Protein AF-A0A081HUF5-F1 (afdb_monomer)

Nearest PDB structures (foldseek):
  6eyd-assembly1_F  TM=4.296E-01  e=5.420E+00  Mycolicibacterium smegmatis MC2 155

Mean predicted aligned error: 5.86 Å

pLDDT: mean 89.6, std 13.45, range [36.69, 98.56]

Foldseek 3Di:
DDDPQDPVNDDDDDDPPVVVVVLVVVQVVCCVVVVDHDDSVNSVVVVVVVVQQVCCVPPVVVDHDDDDPDDDDDDDD

Sequence (77 aa):
MDNPTKPSDLSKLNIPTELHQRARAAVRIVERVTGRRYTIAQFTREAFVAQLRVIEHDYNDGREILPDPQPLEPGRR

Radius of gyration: 15.68 Å; Cα contacts (8 Å, |Δi|>4): 28; chains: 1; bounding box: 33×30×38 Å

Structure (mmCIF, N/CA/C/O backbone):
data_AF-A0A081HUF5-F1
#
_entry.id   AF-A0A081HUF5-F1
#
loop_
_atom_site.group_PDB
_atom_site.id
_atom_site.type_symbol
_atom_site.label_atom_id
_atom_site.label_alt_id
_atom_site.label_comp_id
_atom_site.label_asym_id
_atom_site.label_entity_id
_atom_site.label_seq_id
_atom_site.pdbx_PDB_ins_code
_atom_site.Cartn_x
_atom_site.Cartn_y
_atom_site.Cartn_z
_atom_site.occupancy
_atom_site.B_iso_or_equiv
_atom_site.auth_seq_id
_atom_site.auth_comp_id
_atom_site.auth_asym_id
_atom_site.auth_atom_id
_atom_site.pdbx_PDB_model_num
ATOM 1 N N . MET A 1 1 ? 17.417 2.174 19.443 1.00 36.69 1 MET A N 1
ATOM 2 C CA . MET A 1 1 ? 16.971 3.565 19.656 1.00 36.69 1 MET A CA 1
ATOM 3 C C . MET A 1 1 ? 16.199 3.958 18.407 1.00 36.69 1 MET A C 1
ATOM 5 O O . MET A 1 1 ? 16.834 4.275 17.411 1.00 36.69 1 MET A O 1
ATOM 9 N N . ASP A 1 2 ? 14.871 3.820 18.415 1.00 52.00 2 ASP A N 1
ATOM 10 C CA . ASP A 1 2 ? 14.029 4.268 17.299 1.00 52.00 2 ASP A CA 1
ATOM 11 C C . ASP A 1 2 ? 14.051 5.794 17.268 1.00 52.00 2 ASP A C 1
ATOM 13 O O . ASP A 1 2 ? 13.465 6.458 18.124 1.00 52.00 2 ASP A O 1
ATOM 17 N N . ASN A 1 3 ? 14.786 6.357 16.314 1.00 54.19 3 ASN A N 1
ATOM 18 C CA . ASN A 1 3 ? 14.728 7.786 16.061 1.00 54.19 3 ASN A CA 1
ATOM 19 C C . ASN A 1 3 ? 13.374 8.066 15.388 1.00 54.19 3 ASN A C 1
ATOM 21 O O . ASN A 1 3 ? 13.077 7.428 14.374 1.00 54.19 3 AS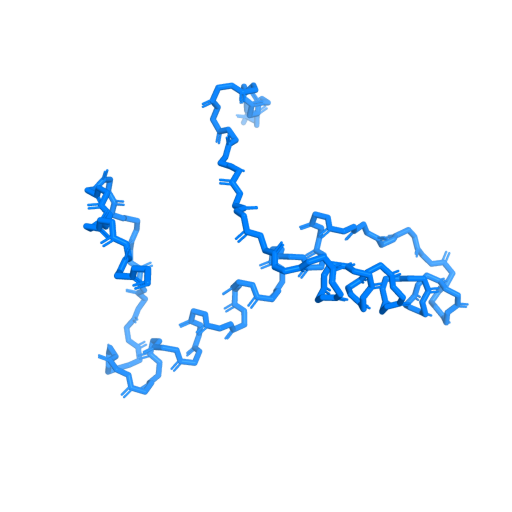N A O 1
ATOM 25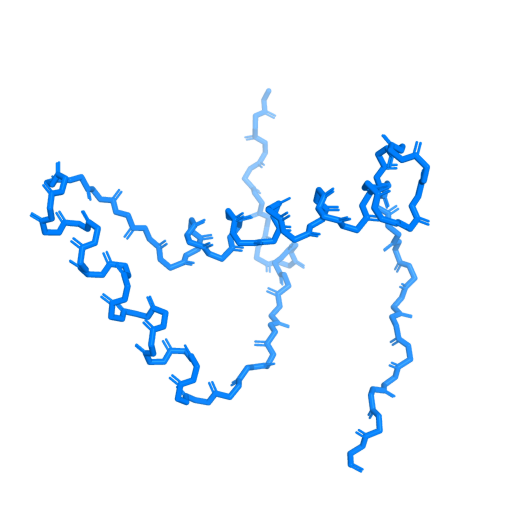 N N . PRO A 1 4 ? 12.535 8.973 15.915 1.00 58.88 4 PRO A N 1
ATOM 26 C CA . PRO A 1 4 ? 11.258 9.269 15.287 1.00 58.88 4 PRO A CA 1
ATOM 27 C C . PRO A 1 4 ? 11.509 9.815 13.879 1.00 58.88 4 PRO A C 1
ATOM 29 O O . PRO A 1 4 ? 12.266 10.771 13.705 1.00 58.88 4 PRO A O 1
ATOM 32 N N . THR A 1 5 ? 10.885 9.186 12.880 1.00 63.84 5 THR A N 1
ATOM 33 C CA . THR A 1 5 ? 10.916 9.611 11.475 1.00 63.84 5 THR A CA 1
ATOM 34 C C . THR A 1 5 ? 10.603 11.103 11.399 1.00 63.84 5 THR A C 1
ATOM 36 O O . THR A 1 5 ? 9.542 11.536 11.865 1.00 63.84 5 THR A O 1
ATOM 39 N N . LYS A 1 6 ? 11.522 11.913 10.860 1.00 70.94 6 LYS A N 1
ATOM 40 C CA . LYS A 1 6 ? 11.280 13.353 10.753 1.00 70.94 6 LYS A CA 1
ATOM 41 C C . LYS A 1 6 ? 10.190 13.582 9.703 1.00 70.94 6 LYS A C 1
ATOM 43 O O . LYS A 1 6 ? 10.085 12.808 8.755 1.00 70.94 6 LYS A O 1
ATOM 48 N N . PRO A 1 7 ? 9.392 14.659 9.798 1.00 62.16 7 PRO A N 1
ATOM 49 C CA . PRO A 1 7 ? 8.393 14.972 8.774 1.00 62.16 7 PRO A CA 1
ATOM 50 C C . PRO A 1 7 ? 8.979 15.099 7.356 1.00 62.16 7 PRO A C 1
ATOM 52 O O . PRO A 1 7 ? 8.267 14.861 6.386 1.00 62.16 7 PRO A O 1
ATOM 55 N N . SER A 1 8 ? 10.267 15.449 7.241 1.00 65.50 8 SER A N 1
ATOM 56 C CA . SER A 1 8 ? 11.041 15.476 5.991 1.00 65.50 8 SER A CA 1
ATOM 57 C C . SER A 1 8 ? 11.272 14.101 5.363 1.0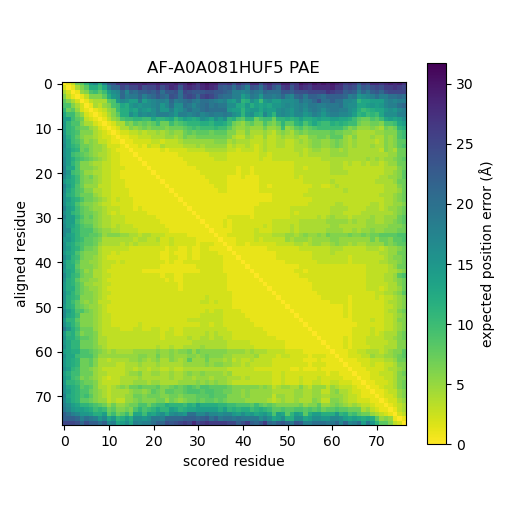0 65.50 8 SER A C 1
ATOM 59 O O . SER A 1 8 ? 11.551 14.024 4.173 1.00 65.50 8 SER A O 1
ATOM 61 N N . ASP A 1 9 ? 11.143 13.033 6.147 1.00 75.94 9 ASP A N 1
ATOM 62 C CA . ASP A 1 9 ? 11.434 11.657 5.740 1.00 75.94 9 ASP A CA 1
ATOM 63 C C . ASP A 1 9 ? 10.149 10.930 5.288 1.00 75.94 9 ASP A C 1
ATOM 65 O O . ASP A 1 9 ? 10.152 9.731 5.011 1.00 75.94 9 ASP A O 1
ATOM 69 N N . LEU A 1 10 ? 9.018 11.649 5.234 1.00 78.25 10 LEU A N 1
ATOM 70 C CA . LEU A 1 10 ? 7.725 11.130 4.801 1.00 78.25 10 LEU A CA 1
ATOM 71 C C . LEU A 1 10 ? 7.466 11.475 3.332 1.00 78.25 10 LEU A C 1
ATOM 73 O O . LEU A 1 10 ? 7.378 12.642 2.952 1.00 78.25 10 LEU A O 1
ATOM 77 N N . SER A 1 11 ? 7.251 10.445 2.516 1.00 78.62 11 SER A N 1
ATOM 78 C CA . SER A 1 11 ? 6.804 10.606 1.132 1.00 78.62 11 SER A CA 1
ATOM 79 C C . SER A 1 11 ? 5.292 10.859 1.054 1.00 78.62 11 SER A C 1
ATOM 81 O O . SER A 1 11 ? 4.509 10.331 1.850 1.00 78.62 11 SER A O 1
ATOM 83 N N . LYS A 1 12 ? 4.868 11.664 0.074 1.00 84.00 12 LYS A N 1
ATOM 84 C CA . LYS A 1 12 ? 3.457 11.882 -0.277 1.00 84.00 12 LYS A CA 1
ATOM 85 C C . LYS A 1 12 ? 3.208 11.334 -1.674 1.00 84.00 12 LYS A C 1
ATOM 87 O O . LYS A 1 12 ? 3.983 11.597 -2.587 1.00 84.00 12 LYS A O 1
ATOM 92 N N . LEU A 1 13 ? 2.095 10.629 -1.845 1.00 84.06 13 LEU A N 1
ATOM 93 C CA . LEU A 1 13 ? 1.687 10.066 -3.128 1.00 84.06 13 LEU A CA 1
ATOM 94 C C . LEU A 1 13 ? 0.336 10.636 -3.545 1.00 84.06 13 LEU A C 1
ATOM 96 O O . LEU A 1 13 ? -0.601 10.697 -2.747 1.00 84.06 13 LEU A O 1
ATOM 100 N N . ASN A 1 14 ? 0.239 11.030 -4.811 1.00 88.75 14 ASN A N 1
ATOM 101 C CA . ASN A 1 14 ? -1.030 11.406 -5.415 1.00 88.75 14 ASN A CA 1
ATOM 102 C C . ASN A 1 14 ? -1.776 10.134 -5.815 1.00 88.75 14 ASN A C 1
ATOM 104 O O . ASN A 1 14 ? -1.253 9.317 -6.567 1.00 88.75 14 ASN A O 1
ATOM 108 N N . ILE A 1 15 ? -3.004 9.983 -5.325 1.00 89.69 15 ILE A N 1
ATOM 109 C CA . ILE A 1 15 ? -3.889 8.869 -5.670 1.00 89.69 15 ILE A CA 1
ATOM 110 C C . ILE A 1 15 ? -5.260 9.410 -6.084 1.00 89.69 15 ILE A C 1
ATOM 112 O O . ILE A 1 15 ? -5.683 10.444 -5.552 1.00 89.69 15 ILE A O 1
ATOM 116 N N . PRO A 1 16 ? -5.985 8.728 -6.991 1.00 95.31 16 PRO A N 1
ATOM 117 C CA . PRO A 1 16 ? -7.345 9.115 -7.337 1.00 95.31 16 PRO A CA 1
ATOM 118 C C . PRO A 1 16 ? -8.233 9.226 -6.094 1.00 95.31 16 PRO A C 1
ATOM 120 O O . PRO A 1 16 ? -8.201 8.371 -5.202 1.00 95.31 16 PRO A O 1
ATOM 123 N N . THR A 1 17 ? -9.053 10.276 -6.038 1.00 95.81 17 THR A N 1
ATOM 124 C CA . THR A 1 17 ? -9.889 10.583 -4.868 1.00 95.81 17 THR A CA 1
ATOM 125 C C . THR A 1 17 ? -10.810 9.426 -4.489 1.00 95.81 17 THR A C 1
ATOM 127 O O . THR A 1 17 ? -10.946 9.117 -3.304 1.00 95.81 17 THR A O 1
ATOM 130 N N . GLU A 1 18 ? -11.408 8.762 -5.476 1.00 97.81 18 GLU A N 1
ATOM 131 C CA . GLU A 1 18 ? -12.287 7.616 -5.245 1.00 97.81 18 GLU A CA 1
ATOM 132 C C . GLU A 1 18 ? -11.529 6.431 -4.630 1.00 97.81 18 GLU A C 1
ATOM 134 O O . GLU A 1 18 ? -11.999 5.822 -3.669 1.00 97.81 18 GLU A O 1
ATOM 139 N N . LEU A 1 19 ? -10.315 6.140 -5.108 1.00 96.44 19 LEU A N 1
ATOM 140 C CA . LEU A 1 19 ? -9.497 5.065 -4.549 1.00 96.44 19 LEU A CA 1
ATOM 141 C C . LEU A 1 19 ? -9.150 5.346 -3.080 1.00 96.44 19 LEU A C 1
ATOM 143 O O . LEU A 1 19 ? -9.270 4.464 -2.230 1.00 96.44 19 LEU A O 1
ATOM 147 N N . HIS A 1 20 ? -8.823 6.597 -2.751 1.00 96.19 20 HIS A N 1
ATOM 148 C CA . HIS A 1 20 ? -8.610 7.007 -1.364 1.00 96.19 20 HIS A CA 1
ATOM 149 C C . HIS A 1 20 ? -9.886 6.859 -0.512 1.00 96.19 20 HIS A C 1
ATOM 151 O O . HIS A 1 20 ? -9.824 6.429 0.641 1.00 96.19 20 HIS A O 1
ATOM 157 N N . GLN A 1 21 ? -11.063 7.188 -1.055 1.00 98.19 21 GLN A N 1
ATOM 158 C CA . GLN A 1 21 ? -12.341 6.979 -0.363 1.00 98.19 21 GLN A CA 1
ATOM 159 C C . GLN A 1 21 ? -12.594 5.494 -0.075 1.00 98.19 21 GLN A C 1
ATOM 161 O O . GLN A 1 21 ? -12.964 5.153 1.051 1.00 98.19 21 GLN A O 1
ATOM 166 N N . ARG A 1 22 ? -12.332 4.611 -1.046 1.00 98.19 22 ARG A N 1
ATOM 167 C CA . ARG A 1 22 ? -12.439 3.154 -0.873 1.00 98.19 22 ARG A CA 1
ATOM 168 C C . ARG A 1 22 ? -11.466 2.638 0.190 1.00 98.19 22 ARG A C 1
ATOM 170 O O . ARG A 1 22 ? -11.877 1.868 1.053 1.00 98.19 22 ARG A O 1
ATOM 177 N N . ALA A 1 23 ? -10.227 3.131 0.212 1.00 97.25 23 ALA A N 1
ATOM 178 C CA . ALA A 1 23 ? -9.257 2.794 1.256 1.00 97.25 23 ALA A CA 1
ATOM 179 C C . ALA A 1 23 ? -9.750 3.198 2.661 1.00 97.25 23 ALA A C 1
ATOM 181 O O . ALA A 1 23 ? -9.668 2.411 3.604 1.00 97.25 23 ALA A O 1
ATOM 182 N N . ARG A 1 24 ? -10.359 4.386 2.812 1.00 98.06 24 ARG A N 1
ATOM 183 C CA . ARG A 1 24 ? -10.991 4.789 4.085 1.00 98.06 24 ARG A CA 1
ATOM 184 C C . ARG A 1 24 ? -12.145 3.871 4.485 1.00 98.06 24 ARG A C 1
ATOM 186 O O . ARG A 1 24 ? -12.300 3.581 5.670 1.00 98.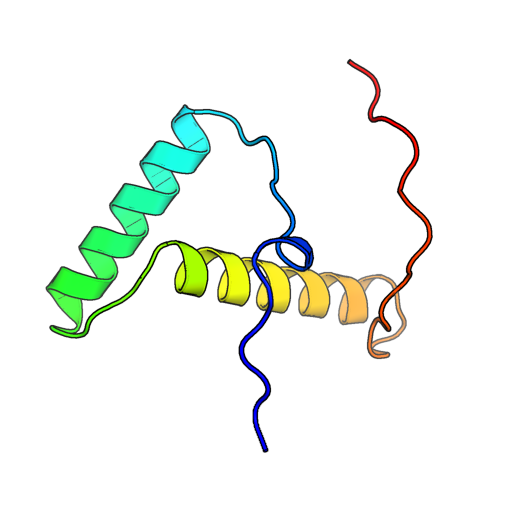06 24 ARG A O 1
ATOM 193 N N . ALA A 1 25 ? -12.962 3.436 3.527 1.00 98.56 25 ALA A N 1
ATOM 194 C CA . ALA A 1 25 ? -14.052 2.501 3.794 1.00 98.56 25 ALA A CA 1
ATOM 195 C C . ALA A 1 25 ? -13.519 1.143 4.280 1.00 98.56 25 ALA A C 1
ATOM 197 O O . ALA A 1 25 ? -14.003 0.639 5.291 1.00 98.56 25 ALA A O 1
ATOM 198 N N . ALA A 1 26 ? -12.483 0.606 3.628 1.00 98.31 26 ALA A N 1
ATOM 199 C CA . ALA A 1 26 ? -11.830 -0.639 4.029 1.00 98.31 26 ALA A CA 1
ATOM 200 C C . ALA A 1 26 ? -11.289 -0.564 5.465 1.00 98.31 26 ALA A C 1
ATOM 202 O O . ALA A 1 26 ? -11.581 -1.435 6.281 1.00 98.31 26 ALA A O 1
ATOM 203 N N . VAL A 1 27 ? -10.592 0.525 5.806 1.00 98.44 27 VAL A N 1
ATOM 204 C CA . VAL A 1 27 ? -10.083 0.748 7.165 1.00 98.44 27 VAL A CA 1
ATOM 205 C C . VAL A 1 27 ? -11.207 0.711 8.205 1.00 98.44 27 VAL A C 1
ATOM 207 O O . VAL A 1 27 ? -11.114 -0.025 9.185 1.00 98.44 27 VAL A O 1
ATOM 210 N N . ARG A 1 28 ? -12.308 1.435 7.963 1.00 98.56 28 ARG A N 1
ATOM 211 C CA . ARG A 1 28 ? -13.466 1.456 8.877 1.00 98.56 28 ARG A CA 1
ATOM 212 C C . ARG A 1 28 ? -14.101 0.078 9.062 1.00 98.56 28 ARG A C 1
ATOM 214 O O . ARG A 1 28 ? -14.605 -0.212 10.145 1.00 98.56 28 ARG A O 1
ATOM 221 N N . ILE A 1 29 ? -14.114 -0.753 8.018 1.00 98.50 29 ILE A N 1
ATOM 222 C CA . ILE A 1 29 ? -14.619 -2.129 8.103 1.00 98.50 29 ILE A CA 1
ATOM 223 C C . ILE A 1 29 ? -13.727 -2.954 9.036 1.00 98.50 29 ILE A C 1
ATOM 225 O O . ILE A 1 29 ? -14.248 -3.600 9.942 1.00 98.50 29 ILE A O 1
ATOM 229 N N . VAL A 1 30 ? -12.402 -2.889 8.870 1.00 98.00 30 VAL A N 1
ATOM 230 C CA . VAL A 1 30 ? -11.449 -3.623 9.720 1.00 98.00 30 VAL A CA 1
ATOM 231 C C . VAL A 1 30 ? -11.568 -3.199 11.183 1.00 98.00 30 VAL A C 1
ATOM 233 O O . VAL A 1 30 ? -11.671 -4.063 12.054 1.00 98.00 30 VAL A O 1
ATOM 236 N N . GLU A 1 31 ? -11.620 -1.894 11.466 1.00 98.06 31 GLU A N 1
ATOM 237 C CA . GLU A 1 31 ? -11.785 -1.401 12.841 1.00 98.06 31 GLU A CA 1
ATOM 238 C C . GLU A 1 31 ? -13.093 -1.901 13.465 1.00 98.06 31 GLU A C 1
ATOM 240 O O . GLU A 1 31 ? -13.099 -2.375 14.600 1.00 98.06 31 GLU A O 1
ATOM 245 N N . ARG A 1 32 ? -14.199 -1.869 12.709 1.00 98.25 32 ARG A N 1
ATOM 246 C CA . ARG A 1 32 ? -15.505 -2.356 13.177 1.00 98.25 32 ARG A CA 1
ATOM 247 C C . ARG A 1 32 ? -15.496 -3.851 13.486 1.00 98.25 32 ARG A C 1
ATOM 249 O O . ARG A 1 32 ? -16.083 -4.257 14.481 1.00 98.25 32 ARG A O 1
ATOM 256 N N . VAL A 1 33 ? -14.883 -4.661 12.625 1.00 98.38 33 VAL A N 1
ATOM 257 C CA . VAL A 1 33 ? -14.873 -6.127 12.765 1.00 98.38 33 VAL A CA 1
ATOM 258 C C . VAL A 1 33 ? -13.936 -6.574 13.884 1.00 98.38 33 VAL A C 1
ATOM 260 O O . VAL A 1 33 ? -14.254 -7.500 14.622 1.00 98.38 33 VAL A O 1
ATOM 263 N N . THR A 1 34 ? -12.778 -5.928 14.017 1.00 97.75 34 THR A N 1
ATOM 264 C CA . THR A 1 34 ? -11.726 -6.370 14.946 1.00 97.75 34 THR A CA 1
ATOM 265 C C . THR A 1 34 ? -11.777 -5.674 16.303 1.00 97.75 34 THR A C 1
ATOM 267 O O . THR A 1 34 ? -11.145 -6.144 17.249 1.00 97.75 34 THR A O 1
ATOM 270 N N . GLY A 1 35 ? -12.467 -4.534 16.403 1.00 97.75 35 GLY A N 1
ATOM 271 C CA . GLY A 1 35 ? -12.441 -3.660 17.577 1.00 97.75 35 GLY A CA 1
ATOM 272 C C . GLY A 1 35 ? -11.080 -2.999 17.827 1.00 97.75 35 GLY A C 1
ATOM 273 O O . GLY A 1 35 ? -10.883 -2.373 18.866 1.00 97.75 35 GLY A O 1
ATOM 274 N N . ARG A 1 36 ? -10.118 -3.146 16.908 1.00 96.81 36 ARG A N 1
ATOM 275 C CA . ARG A 1 36 ? -8.760 -2.613 17.042 1.00 96.81 36 ARG A CA 1
ATOM 276 C C . ARG A 1 36 ? -8.588 -1.392 16.161 1.00 96.81 36 ARG A C 1
ATOM 278 O O . ARG A 1 36 ? -9.112 -1.343 15.053 1.00 96.81 36 ARG A O 1
ATOM 285 N N . ARG A 1 37 ? -7.790 -0.436 16.641 1.00 96.00 37 ARG A N 1
ATOM 286 C CA . ARG A 1 37 ? -7.382 0.717 15.840 1.00 96.00 37 ARG A CA 1
ATOM 287 C C . ARG A 1 37 ? -6.593 0.234 14.625 1.00 96.00 37 ARG A C 1
ATOM 289 O O . ARG A 1 37 ? -5.584 -0.450 14.782 1.00 96.00 37 ARG A O 1
ATOM 296 N N . TYR A 1 38 ? -7.025 0.645 13.444 1.00 96.88 38 TYR A N 1
ATOM 297 C CA . TYR A 1 38 ? -6.385 0.342 12.172 1.00 96.88 38 TYR A CA 1
ATOM 298 C C . TYR A 1 38 ? -6.351 1.629 11.358 1.00 96.88 38 TYR A C 1
ATOM 300 O O . TYR A 1 38 ? -7.366 2.285 11.162 1.00 96.88 38 TYR A O 1
ATOM 308 N N . THR A 1 39 ? -5.164 2.068 10.950 1.00 96.31 39 THR A N 1
ATOM 309 C CA . THR A 1 39 ? -5.003 3.404 10.355 1.00 96.31 39 THR A CA 1
ATOM 310 C C . THR A 1 39 ? -4.836 3.327 8.847 1.00 96.31 39 THR A C 1
ATOM 312 O O . THR A 1 39 ? -4.338 2.337 8.319 1.00 96.31 39 THR A O 1
ATOM 315 N N . ILE A 1 40 ? -5.161 4.415 8.145 1.00 95.31 40 ILE A N 1
ATOM 316 C CA . ILE A 1 40 ? -4.887 4.518 6.704 1.00 95.31 40 ILE A CA 1
ATOM 317 C C . ILE A 1 40 ? -3.391 4.355 6.390 1.00 95.31 40 ILE A C 1
ATOM 319 O O . ILE A 1 40 ? -3.038 3.779 5.371 1.00 95.31 40 ILE A O 1
ATOM 323 N N . ALA A 1 41 ? -2.506 4.808 7.284 1.00 93.19 41 ALA A N 1
ATOM 324 C CA . ALA A 1 41 ? -1.066 4.627 7.134 1.00 93.19 41 ALA A CA 1
ATOM 325 C C . ALA A 1 41 ? -0.668 3.149 7.243 1.00 93.19 41 ALA A C 1
ATOM 327 O O . ALA A 1 41 ? 0.166 2.681 6.472 1.00 93.19 41 ALA A O 1
ATOM 328 N N . GLN A 1 42 ? -1.285 2.411 8.170 1.00 95.31 42 GLN A N 1
ATOM 329 C CA . GLN A 1 42 ? -1.074 0.974 8.307 1.00 95.31 42 GLN A CA 1
ATOM 330 C C . GLN A 1 42 ? -1.597 0.213 7.085 1.00 95.31 42 GLN A C 1
ATOM 332 O O . GLN A 1 42 ? -0.836 -0.552 6.502 1.00 95.31 42 GLN A O 1
ATOM 337 N N . PHE A 1 43 ? -2.827 0.498 6.646 1.00 96.00 43 PHE A N 1
ATOM 338 C CA . PHE A 1 43 ? -3.399 -0.057 5.416 1.00 96.00 43 PHE A CA 1
ATOM 339 C C . PHE A 1 43 ? -2.471 0.138 4.217 1.00 96.00 43 PHE A C 1
ATOM 341 O O . PHE A 1 43 ? -2.139 -0.813 3.517 1.00 96.00 43 PHE A O 1
ATOM 348 N N . THR A 1 44 ? -2.002 1.366 4.006 1.00 95.06 44 THR A N 1
ATOM 349 C CA . THR A 1 44 ? -1.137 1.691 2.873 1.00 95.06 44 THR A CA 1
ATOM 350 C C . THR A 1 44 ? 0.226 1.003 2.978 1.00 95.06 44 THR A C 1
ATOM 352 O O . THR A 1 44 ? 0.725 0.496 1.978 1.00 95.06 44 THR A O 1
ATOM 355 N N . ARG A 1 45 ? 0.822 0.924 4.177 1.00 94.06 45 ARG A N 1
ATOM 356 C CA . ARG A 1 45 ? 2.079 0.189 4.393 1.00 94.06 45 ARG A CA 1
ATOM 357 C C . ARG A 1 45 ? 1.920 -1.298 4.083 1.00 94.06 45 ARG A C 1
ATOM 359 O O . ARG A 1 45 ? 2.754 -1.857 3.382 1.00 94.06 45 ARG A O 1
ATOM 366 N N . GLU A 1 46 ? 0.863 -1.926 4.591 1.00 96.50 46 GLU A N 1
ATOM 367 C CA . GLU A 1 46 ? 0.575 -3.344 4.351 1.00 96.50 46 GLU A CA 1
ATOM 368 C C . GLU A 1 46 ? 0.312 -3.616 2.865 1.00 96.50 46 GLU A C 1
ATOM 370 O O . GLU A 1 46 ? 0.848 -4.578 2.321 1.00 96.50 46 GLU A O 1
ATOM 375 N N . ALA A 1 47 ? -0.431 -2.733 2.189 1.00 96.19 47 ALA A N 1
ATOM 376 C CA . ALA A 1 47 ? -0.668 -2.820 0.751 1.00 96.19 47 ALA A CA 1
ATOM 377 C C . ALA A 1 47 ? 0.634 -2.711 -0.062 1.00 96.19 47 ALA A C 1
ATOM 379 O O . ALA A 1 47 ? 0.835 -3.495 -0.988 1.00 96.19 47 ALA A O 1
ATOM 380 N N . PHE A 1 48 ? 1.542 -1.795 0.300 1.00 95.56 48 PHE A N 1
ATOM 381 C CA . PHE A 1 48 ? 2.853 -1.703 -0.349 1.00 95.56 48 PHE A CA 1
ATOM 382 C C . PHE A 1 48 ? 3.693 -2.957 -0.134 1.00 95.56 48 PHE A C 1
ATOM 384 O O . PHE A 1 48 ? 4.217 -3.494 -1.101 1.00 95.56 48 PHE A O 1
ATOM 391 N N . VAL A 1 49 ? 3.784 -3.459 1.100 1.00 96.81 49 VAL A N 1
ATOM 392 C CA . VAL A 1 49 ? 4.533 -4.693 1.395 1.00 96.81 49 VAL A CA 1
ATOM 393 C C . VAL A 1 49 ? 3.956 -5.881 0.627 1.00 96.81 49 VAL A C 1
ATOM 395 O O . VAL A 1 49 ? 4.711 -6.675 0.073 1.00 96.81 49 VAL A O 1
ATOM 398 N N . ALA A 1 50 ? 2.628 -6.002 0.562 1.00 97.81 50 ALA A N 1
ATOM 399 C CA . ALA A 1 50 ? 1.978 -7.064 -0.196 1.00 97.81 50 ALA A CA 1
ATOM 400 C C . ALA A 1 50 ? 2.329 -6.983 -1.689 1.00 97.81 50 ALA A C 1
ATOM 402 O O . ALA A 1 50 ? 2.716 -7.992 -2.272 1.00 97.81 50 ALA A O 1
ATOM 403 N N . GLN A 1 51 ? 2.256 -5.792 -2.290 1.00 98.00 51 GLN A N 1
ATOM 404 C CA . GLN A 1 51 ? 2.580 -5.621 -3.705 1.00 98.00 51 GLN A CA 1
ATOM 405 C C . GLN A 1 51 ? 4.073 -5.814 -3.998 1.00 98.00 51 GLN A C 1
ATOM 407 O O . GLN A 1 51 ? 4.407 -6.400 -5.023 1.00 98.00 51 GLN A O 1
ATOM 412 N N . LEU A 1 52 ? 4.969 -5.369 -3.111 1.00 97.81 52 LEU A N 1
ATOM 413 C CA . LEU A 1 52 ? 6.407 -5.611 -3.253 1.00 97.81 52 LEU A CA 1
ATOM 414 C C . LEU A 1 52 ? 6.703 -7.109 -3.290 1.00 97.81 52 LEU A C 1
ATOM 416 O O . LEU A 1 52 ? 7.400 -7.541 -4.192 1.00 97.81 52 LEU A O 1
ATOM 420 N N . ARG A 1 53 ? 6.084 -7.911 -2.416 1.00 97.81 53 ARG A N 1
ATOM 421 C CA . ARG A 1 53 ? 6.244 -9.377 -2.431 1.00 97.81 53 ARG A CA 1
ATOM 422 C C . ARG A 1 53 ? 5.780 -10.027 -3.730 1.00 97.81 53 ARG A C 1
ATOM 424 O O . ARG A 1 53 ? 6.407 -10.977 -4.189 1.00 97.81 53 ARG A O 1
ATOM 431 N N . VAL A 1 54 ? 4.688 -9.531 -4.318 1.00 98.31 54 VAL A N 1
ATOM 432 C CA . VAL A 1 54 ? 4.253 -9.984 -5.650 1.00 98.31 54 VAL A CA 1
ATOM 433 C C . VAL A 1 54 ? 5.335 -9.662 -6.677 1.00 98.31 54 VAL A C 1
ATOM 435 O O . VAL A 1 54 ? 5.714 -10.527 -7.454 1.00 98.31 54 VAL A O 1
ATOM 438 N N . ILE A 1 55 ? 5.892 -8.449 -6.642 1.00 98.25 55 ILE A N 1
ATOM 439 C CA . ILE A 1 55 ? 6.922 -8.040 -7.601 1.00 98.25 55 ILE A CA 1
ATOM 440 C C . ILE A 1 55 ? 8.229 -8.822 -7.404 1.00 98.25 55 ILE A C 1
ATOM 442 O O . ILE A 1 55 ? 8.844 -9.231 -8.384 1.00 98.25 55 ILE A O 1
ATOM 446 N N . GLU A 1 56 ? 8.638 -9.062 -6.159 1.00 98.19 56 GLU A N 1
ATOM 447 C CA . GLU A 1 56 ? 9.797 -9.889 -5.816 1.00 98.19 56 GLU A CA 1
ATOM 448 C C . GLU A 1 56 ? 9.672 -11.279 -6.437 1.00 98.19 56 GLU A C 1
ATOM 450 O O . GLU A 1 56 ? 10.590 -11.747 -7.110 1.00 98.19 56 GLU A O 1
ATOM 455 N N . HIS A 1 57 ? 8.513 -11.914 -6.249 1.00 98.19 57 HIS A N 1
ATOM 456 C CA . HIS A 1 57 ? 8.221 -13.235 -6.791 1.00 98.19 57 HIS A CA 1
ATOM 457 C C . HIS A 1 57 ? 8.206 -13.235 -8.322 1.00 98.19 57 HIS A C 1
ATOM 459 O O . HIS A 1 57 ? 8.905 -14.032 -8.942 1.00 98.19 57 HIS A O 1
ATOM 465 N N . ASP A 1 58 ? 7.412 -12.348 -8.919 1.00 98.38 58 ASP A N 1
ATOM 466 C CA . ASP A 1 58 ? 7.088 -12.399 -10.345 1.00 98.38 58 ASP A CA 1
ATOM 467 C C . ASP A 1 58 ? 8.213 -11.838 -11.228 1.00 98.38 58 ASP A C 1
ATOM 469 O O . ASP A 1 58 ? 8.348 -12.242 -12.384 1.00 98.38 58 ASP A O 1
ATOM 473 N N . TYR A 1 59 ? 9.011 -10.898 -10.706 1.00 97.81 59 TYR A N 1
ATOM 474 C CA . TYR A 1 59 ? 9.949 -10.102 -11.507 1.00 97.81 59 TYR A CA 1
ATOM 475 C C . TYR A 1 59 ? 11.370 -10.000 -10.938 1.00 97.81 59 TYR A C 1
ATOM 477 O O . TYR A 1 59 ? 12.237 -9.470 -11.630 1.00 97.81 59 TYR A O 1
ATOM 485 N N . ASN A 1 60 ? 11.639 -10.478 -9.717 1.00 97.56 60 ASN A N 1
ATOM 486 C CA . ASN A 1 60 ? 12.974 -10.395 -9.104 1.00 97.56 60 ASN A CA 1
ATOM 487 C C . ASN A 1 60 ? 13.544 -11.761 -8.688 1.00 97.56 60 ASN A C 1
ATOM 489 O O . ASN A 1 60 ? 14.403 -11.844 -7.808 1.00 97.56 60 ASN A O 1
ATOM 493 N N . ASP A 1 61 ? 13.066 -12.848 -9.297 1.00 97.12 61 ASP A N 1
ATOM 494 C CA . ASP A 1 61 ? 13.471 -14.228 -8.984 1.00 97.12 61 ASP A CA 1
ATOM 495 C C . ASP A 1 61 ? 13.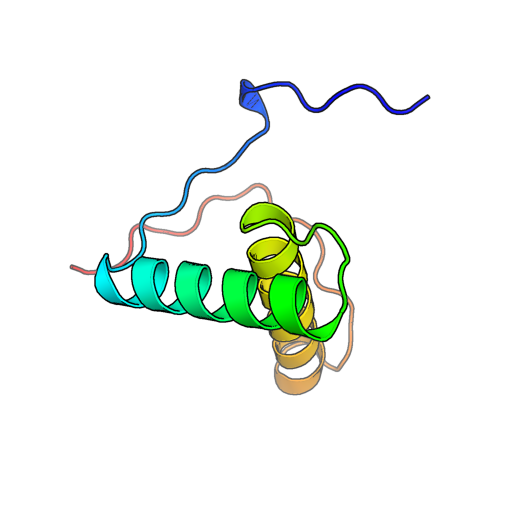281 -14.594 -7.498 1.00 97.12 61 ASP A C 1
ATOM 497 O O . ASP A 1 61 ? 14.071 -15.338 -6.912 1.00 97.12 61 ASP A O 1
ATOM 501 N N . GLY A 1 62 ? 12.272 -14.011 -6.847 1.00 95.94 62 GLY A N 1
ATOM 502 C CA . GLY A 1 62 ? 12.019 -14.167 -5.414 1.00 95.94 62 GLY A CA 1
ATOM 503 C C . GLY A 1 62 ? 13.031 -13.464 -4.504 1.00 95.94 62 GLY A C 1
ATOM 504 O O . GLY A 1 62 ? 13.019 -13.702 -3.296 1.00 95.94 62 GLY A O 1
ATOM 505 N N . ARG A 1 63 ? 13.918 -12.621 -5.044 1.00 96.69 63 ARG A N 1
ATOM 506 C CA . ARG A 1 63 ? 14.875 -11.835 -4.253 1.00 96.69 63 ARG A CA 1
ATOM 507 C C . ARG A 1 63 ? 14.218 -10.577 -3.701 1.00 96.69 63 ARG A C 1
ATOM 509 O O . ARG A 1 63 ? 13.374 -9.977 -4.360 1.00 96.69 63 ARG A O 1
ATOM 516 N N . GLU A 1 64 ? 14.663 -10.156 -2.521 1.00 95.38 64 GLU A N 1
ATOM 517 C CA . GLU A 1 64 ? 14.205 -8.925 -1.868 1.00 95.38 64 GLU A CA 1
ATOM 518 C C . GLU A 1 64 ? 14.495 -7.684 -2.731 1.00 95.38 64 GLU A C 1
ATOM 520 O O . GLU A 1 64 ? 15.582 -7.553 -3.307 1.00 95.38 64 GLU A O 1
ATOM 525 N N . ILE A 1 65 ? 13.529 -6.764 -2.813 1.00 95.94 65 ILE A N 1
ATOM 526 C CA . ILE A 1 65 ? 13.723 -5.453 -3.449 1.00 95.94 65 ILE A CA 1
ATOM 527 C C . ILE A 1 65 ? 14.341 -4.492 -2.429 1.00 95.94 65 ILE A C 1
ATOM 529 O O . ILE A 1 65 ? 13.716 -4.127 -1.433 1.00 95.94 65 ILE A O 1
ATOM 533 N N . LEU A 1 66 ? 15.567 -4.042 -2.701 1.00 94.69 66 LEU A N 1
ATOM 534 C CA . LEU A 1 66 ? 16.273 -3.083 -1.851 1.00 94.69 66 LEU A CA 1
ATOM 535 C C . LEU A 1 66 ? 15.832 -1.635 -2.139 1.00 94.69 66 LEU A C 1
ATOM 537 O O . LEU A 1 66 ? 15.413 -1.333 -3.258 1.00 94.69 66 LEU A O 1
ATOM 541 N N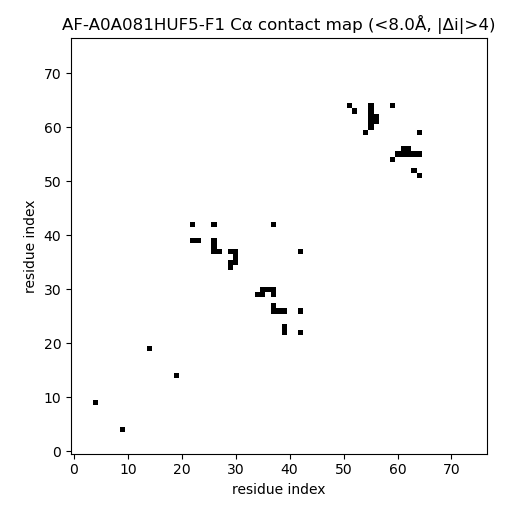 . PRO A 1 67 ? 15.947 -0.715 -1.162 1.00 92.94 67 PRO A N 1
ATOM 542 C CA . PRO A 1 67 ? 15.653 0.697 -1.384 1.00 92.94 67 PRO A CA 1
ATOM 543 C C . PRO A 1 67 ? 16.507 1.304 -2.505 1.00 92.94 67 PRO A C 1
ATOM 545 O O . PRO A 1 67 ? 17.730 1.166 -2.497 1.00 92.94 67 PRO A O 1
ATOM 548 N N . ASP A 1 68 ? 15.864 2.044 -3.408 1.00 93.12 68 ASP A N 1
ATOM 549 C CA . ASP A 1 68 ? 16.518 2.821 -4.463 1.00 93.12 68 ASP A CA 1
ATOM 550 C C . ASP A 1 68 ? 16.277 4.326 -4.222 1.00 93.12 68 ASP A C 1
ATOM 552 O O . ASP A 1 68 ? 15.119 4.758 -4.176 1.00 93.12 68 ASP A O 1
ATOM 556 N N . PRO A 1 69 ? 17.329 5.142 -4.007 1.00 89.25 69 PRO A N 1
ATOM 557 C CA . PRO A 1 69 ? 17.184 6.581 -3.810 1.00 89.25 69 PRO A CA 1
ATOM 558 C C . PRO A 1 69 ? 16.917 7.353 -5.111 1.00 89.25 69 PRO A C 1
ATOM 560 O O . PRO A 1 69 ? 16.589 8.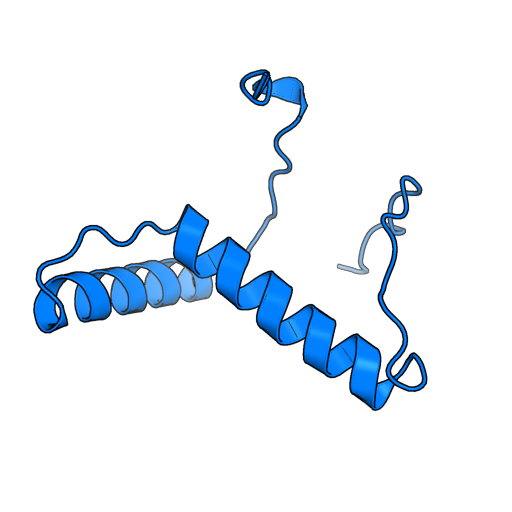540 -5.039 1.00 89.25 69 PRO A O 1
ATOM 563 N N . GLN A 1 70 ? 17.081 6.731 -6.282 1.00 91.75 70 GLN A N 1
ATOM 564 C CA . GLN A 1 70 ? 16.873 7.386 -7.566 1.00 91.75 70 GLN A CA 1
ATOM 565 C C . GLN A 1 70 ? 15.367 7.579 -7.828 1.00 91.75 70 GLN A C 1
ATOM 567 O O . GLN A 1 70 ? 14.611 6.606 -7.861 1.00 91.75 70 GLN A O 1
ATOM 572 N N . PRO A 1 71 ? 14.886 8.820 -8.040 1.00 86.69 71 PRO A N 1
ATOM 573 C CA . PRO A 1 71 ? 13.486 9.049 -8.375 1.00 86.69 71 PRO A CA 1
ATOM 574 C C . PRO A 1 71 ? 13.117 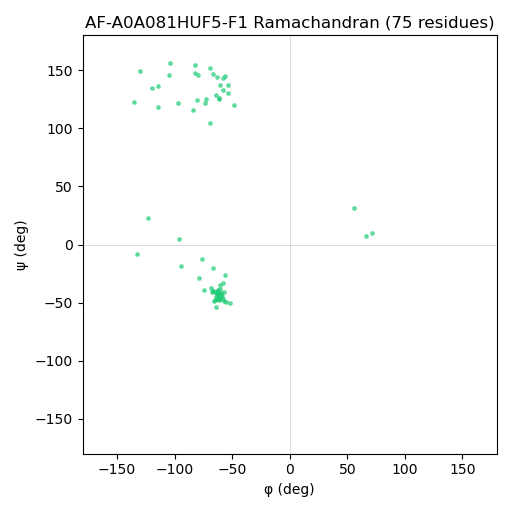8.410 -9.714 1.00 86.69 71 PRO A C 1
ATOM 576 O O . PRO A 1 71 ? 13.899 8.443 -10.664 1.00 86.69 71 PRO A O 1
ATOM 579 N N . LEU A 1 72 ? 11.890 7.897 -9.809 1.00 87.31 72 LEU A N 1
ATOM 580 C CA . LEU A 1 72 ? 11.321 7.494 -11.091 1.00 87.31 72 LEU A CA 1
ATOM 581 C C . LEU A 1 72 ? 11.107 8.720 -11.982 1.00 87.31 72 LEU A C 1
ATOM 583 O O . LEU A 1 72 ? 10.731 9.795 -11.502 1.00 87.31 72 LEU A O 1
ATOM 587 N N . GLU A 1 73 ? 11.272 8.526 -13.288 1.00 87.06 73 GLU A N 1
ATOM 588 C CA . GLU A 1 73 ? 10.885 9.527 -14.276 1.00 87.06 73 GLU A CA 1
ATOM 589 C C . GLU A 1 73 ? 9.398 9.893 -14.115 1.00 87.06 73 GLU A C 1
ATOM 591 O O . GLU A 1 73 ? 8.575 9.027 -13.781 1.00 87.06 73 GLU A O 1
ATOM 596 N N . PRO A 1 74 ? 9.010 11.159 -14.352 1.00 79.69 74 PRO A N 1
ATOM 597 C CA . PRO A 1 74 ? 7.616 11.562 -14.270 1.00 79.69 74 PRO A CA 1
ATOM 598 C C . PRO A 1 74 ? 6.728 10.673 -15.147 1.00 79.69 74 PRO A C 1
ATOM 600 O O . PRO A 1 74 ? 6.991 10.481 -16.335 1.00 79.69 74 PRO A O 1
ATOM 603 N N . GLY A 1 75 ? 5.640 10.156 -14.571 1.00 70.75 75 GLY A N 1
ATOM 604 C CA . GLY A 1 75 ? 4.652 9.399 -15.336 1.00 70.75 75 GLY A CA 1
ATOM 605 C C . GLY A 1 75 ? 4.081 10.230 -16.4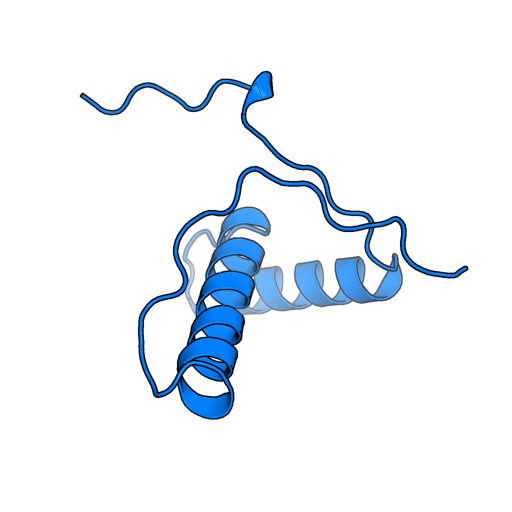93 1.00 70.75 75 GLY A C 1
ATOM 606 O O . GLY A 1 75 ? 3.867 11.438 -16.354 1.00 70.75 75 GLY A O 1
ATOM 607 N N . ARG A 1 76 ? 3.815 9.586 -17.638 1.00 68.69 76 ARG A N 1
ATOM 608 C CA . ARG A 1 76 ? 3.098 10.224 -18.754 1.00 68.69 76 ARG A CA 1
ATOM 609 C C . ARG A 1 76 ? 1.674 10.568 -18.301 1.00 68.69 76 ARG A C 1
ATOM 611 O O . ARG A 1 76 ? 0.996 9.713 -17.735 1.00 68.69 76 ARG A O 1
ATOM 618 N N . ARG A 1 77 ? 1.268 11.821 -18.515 1.00 60.62 77 ARG A N 1
ATOM 619 C CA . ARG A 1 77 ? -0.101 12.302 -18.281 1.00 60.62 77 ARG A CA 1
ATOM 620 C C . ARG A 1 77 ? -1.021 11.926 -19.429 1.00 60.62 77 ARG A C 1
ATOM 622 O O . ARG A 1 77 ? -0.529 11.941 -20.579 1.00 60.62 77 ARG A O 1
#

Secondary structure (DSSP, 8-state):
--PPPPGGG-------HHHHHHHHHHHHHHHHHH-S---HHHHHHHHHHHHHHHHHHHHSTT-------SPPPPPP-

Solvent-accessible surface area (backbone atoms only — not comparable to full-atom values): 5078 Å² total; per-residue (Å²): 133,89,73,78,82,51,81,88,75,59,87,84,80,93,70,59,70,66,60,54,51,52,52,54,50,52,35,54,50,51,24,68,75,67,75,44,95,59,48,71,69,53,54,52,52,53,51,49,54,54,51,48,54,52,46,16,51,78,73,43,84,60,40,86,83,74,93,72,91,74,79,78,78,83,78,88,129